Protein AF-A0A7J4DV96-F1 (afdb_monomer_lite)

Secondary structure (DSSP, 8-state):
-----HHHHHHHHHHHTTS-HHHHHHHHHH-HHHHHHHHHHHHHGGGHHHHHHHHHHH-SS-SS-HHHHHHHHHHHHHHH----SSHHHHHHHHHHHHHH-SS--TTHHHHHHHHHHTHHHHHHHHH-TTTTTT-

Structure (mmCIF, N/CA/C/O backbone):
data_AF-A0A7J4DV96-F1
#
_entry.id   AF-A0A7J4DV96-F1
#
loop_
_atom_site.group_PDB
_atom_site.id
_atom_site.type_symbol
_atom_site.label_atom_id
_atom_site.label_alt_id
_atom_site.label_comp_id
_atom_site.label_asym_id
_atom_site.label_entity_id
_atom_site.label_seq_id
_atom_site.pdbx_PDB_ins_code
_atom_site.Cartn_x
_atom_site.Cartn_y
_atom_site.Cartn_z
_atom_site.occupancy
_atom_site.B_iso_or_equiv
_atom_site.auth_seq_id
_atom_site.auth_comp_id
_atom_site.auth_asym_id
_atom_site.auth_atom_id
_atom_site.pdbx_PDB_model_num
ATOM 1 N N . MET A 1 1 ? 7.241 23.102 -23.498 1.00 52.88 1 MET A N 1
ATOM 2 C CA . MET A 1 1 ? 6.690 21.775 -23.850 1.00 52.88 1 MET A CA 1
ATOM 3 C C . MET A 1 1 ? 7.874 20.815 -23.913 1.00 52.88 1 MET A C 1
ATOM 5 O O . MET A 1 1 ? 8.788 21.087 -24.679 1.00 52.88 1 MET A O 1
ATOM 9 N N . LEU A 1 2 ? 7.955 19.803 -23.042 1.00 64.44 2 LEU A N 1
ATOM 10 C CA . LEU A 1 2 ? 9.054 18.825 -23.083 1.00 64.44 2 LEU A CA 1
ATOM 11 C C . LEU A 1 2 ? 8.890 17.971 -24.347 1.00 64.44 2 LEU A C 1
ATOM 13 O O . LEU A 1 2 ? 7.922 17.223 -24.448 1.00 64.44 2 LEU A O 1
ATOM 17 N N . GLN A 1 3 ? 9.795 18.103 -25.318 1.00 79.19 3 GLN A N 1
ATOM 18 C CA . GLN A 1 3 ? 9.830 17.202 -26.470 1.00 79.19 3 GLN A CA 1
ATOM 19 C C . GLN A 1 3 ? 10.545 15.908 -26.072 1.00 79.19 3 GLN A C 1
ATOM 21 O O . GLN A 1 3 ? 11.674 15.931 -25.579 1.00 79.19 3 GLN A O 1
ATOM 26 N N . ALA A 1 4 ? 9.876 14.772 -26.264 1.00 82.31 4 ALA A N 1
ATOM 27 C CA . ALA A 1 4 ? 10.482 13.466 -26.048 1.00 82.31 4 ALA A CA 1
ATOM 28 C C . ALA A 1 4 ? 11.560 13.198 -27.112 1.00 82.31 4 ALA A C 1
ATOM 30 O O . ALA A 1 4 ? 11.365 13.461 -28.297 1.00 82.31 4 ALA A O 1
ATOM 31 N N . ASN A 1 5 ? 12.702 12.645 -26.699 1.00 93.69 5 ASN A N 1
ATOM 32 C CA . ASN A 1 5 ? 13.752 12.244 -27.631 1.00 93.69 5 ASN A CA 1
ATOM 33 C C . ASN A 1 5 ? 13.350 10.933 -28.326 1.00 93.69 5 ASN A C 1
ATOM 35 O O . ASN A 1 5 ? 13.428 9.855 -27.732 1.00 93.69 5 ASN A O 1
ATOM 39 N N . MET A 1 6 ? 12.946 11.028 -29.592 1.00 94.19 6 MET A N 1
ATOM 40 C CA . MET A 1 6 ? 12.427 9.885 -30.345 1.00 94.19 6 MET A CA 1
ATOM 41 C C . MET A 1 6 ? 13.460 8.777 -30.560 1.00 94.19 6 MET A C 1
ATOM 43 O O . MET A 1 6 ? 13.076 7.610 -30.593 1.00 94.19 6 MET A O 1
ATOM 47 N N . HIS A 1 7 ? 14.756 9.087 -30.634 1.00 93.44 7 HIS A N 1
ATOM 48 C CA . HIS A 1 7 ? 15.791 8.052 -30.724 1.00 93.44 7 HIS A CA 1
ATOM 49 C C . HIS A 1 7 ? 15.830 7.189 -29.460 1.00 93.44 7 HIS A C 1
ATOM 51 O O . HIS A 1 7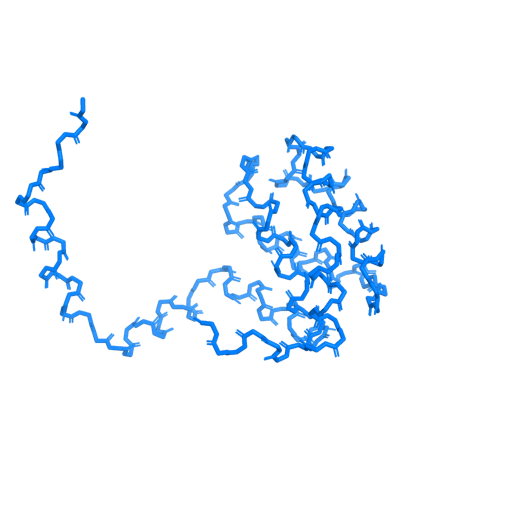 ? 15.851 5.962 -29.553 1.00 93.44 7 HIS A O 1
ATOM 57 N N . ARG A 1 8 ? 15.762 7.812 -28.274 1.00 93.94 8 ARG A N 1
ATOM 58 C CA . ARG A 1 8 ? 15.698 7.081 -26.997 1.00 93.94 8 ARG A CA 1
ATOM 59 C C . ARG A 1 8 ? 14.437 6.228 -26.897 1.00 93.94 8 ARG A C 1
ATOM 61 O O . ARG A 1 8 ? 14.523 5.092 -26.444 1.00 93.94 8 ARG A O 1
ATOM 68 N N . VAL A 1 9 ? 13.294 6.750 -27.347 1.00 95.12 9 VAL A N 1
ATOM 69 C CA . VAL A 1 9 ? 12.028 5.999 -27.370 1.00 95.12 9 VAL A CA 1
ATOM 70 C C . VAL A 1 9 ? 12.159 4.739 -28.228 1.00 95.12 9 VAL A C 1
ATOM 72 O O . VAL A 1 9 ? 11.842 3.653 -27.753 1.00 95.12 9 VAL A O 1
ATOM 75 N N . HIS A 1 10 ? 12.687 4.853 -29.451 1.00 95.56 10 HIS A N 1
ATOM 76 C CA . HIS A 1 10 ? 12.870 3.698 -30.336 1.00 95.56 10 HIS A CA 1
ATOM 77 C C . HIS A 1 10 ? 13.871 2.680 -29.778 1.00 95.56 10 HIS A C 1
ATOM 79 O O . HIS A 1 10 ? 13.626 1.478 -29.868 1.00 95.56 10 HIS A O 1
ATOM 85 N N . ALA A 1 11 ? 14.968 3.145 -29.173 1.00 95.94 11 ALA A N 1
ATOM 86 C CA . ALA A 1 11 ? 15.961 2.270 -28.555 1.00 95.94 11 ALA A CA 1
ATOM 87 C C . ALA A 1 11 ? 15.385 1.491 -27.360 1.00 95.94 11 ALA A C 1
ATOM 89 O O . ALA A 1 11 ? 15.599 0.289 -27.248 1.00 95.94 11 ALA A O 1
ATOM 90 N N . ILE A 1 12 ? 14.613 2.146 -26.487 1.00 95.38 12 ILE A N 1
ATOM 91 C CA . ILE A 1 12 ? 13.959 1.469 -25.358 1.00 95.38 12 ILE A CA 1
ATOM 92 C C . ILE A 1 12 ? 12.899 0.490 -25.874 1.00 95.38 12 ILE A C 1
ATOM 94 O O . ILE A 1 12 ? 12.871 -0.659 -25.445 1.00 95.38 12 ILE A O 1
ATOM 98 N N . ALA A 1 13 ? 12.065 0.904 -26.832 1.00 94.94 13 ALA A N 1
ATOM 99 C CA . ALA A 1 13 ? 11.020 0.050 -27.390 1.00 94.94 13 ALA A CA 1
ATOM 100 C C . ALA A 1 13 ? 11.584 -1.215 -28.056 1.00 94.94 13 ALA A C 1
ATOM 102 O O . ALA A 1 13 ? 10.998 -2.287 -27.919 1.00 94.94 13 ALA A O 1
ATOM 103 N N . SER A 1 14 ? 12.719 -1.117 -28.757 1.00 95.44 14 SER A N 1
ATOM 104 C CA . SER A 1 14 ? 13.349 -2.280 -29.390 1.00 95.44 14 SER A CA 1
ATOM 105 C C . SER A 1 14 ? 13.916 -3.266 -28.368 1.00 95.44 14 SER A C 1
ATOM 107 O O . SER A 1 14 ? 13.815 -4.472 -28.582 1.00 95.44 14 SER A O 1
ATOM 109 N N . VAL A 1 15 ? 14.454 -2.779 -27.245 1.00 93.94 15 VAL A N 1
ATOM 110 C CA . VAL A 1 15 ? 14.893 -3.628 -26.129 1.00 93.94 15 VAL A CA 1
ATOM 111 C C . VAL A 1 15 ? 13.694 -4.289 -25.452 1.00 93.94 15 VAL A C 1
ATOM 113 O O . VAL A 1 15 ? 13.689 -5.507 -25.309 1.00 93.94 15 VAL A O 1
ATOM 116 N N . LEU A 1 16 ? 12.657 -3.520 -25.102 1.00 91.25 16 LEU A N 1
ATOM 117 C CA . LEU A 1 16 ? 11.465 -4.046 -24.428 1.00 91.25 16 LEU A CA 1
ATOM 118 C C . LEU A 1 16 ? 10.749 -5.117 -25.264 1.00 91.25 16 LEU A C 1
ATOM 120 O O . LEU A 1 16 ? 10.338 -6.131 -24.718 1.00 91.25 16 LEU A O 1
ATOM 124 N N . ARG A 1 17 ? 10.670 -4.955 -26.594 1.00 90.69 17 ARG A N 1
ATOM 125 C CA . ARG A 1 17 ? 10.073 -5.961 -27.501 1.00 90.69 17 ARG A CA 1
ATOM 126 C C . ARG A 1 17 ? 10.807 -7.303 -27.531 1.00 90.69 17 ARG A C 1
ATOM 128 O O . ARG A 1 17 ? 10.244 -8.275 -28.019 1.00 90.69 17 ARG A O 1
ATOM 135 N N . ARG A 1 18 ? 12.066 -7.349 -27.092 1.00 91.75 18 ARG A N 1
ATOM 136 C CA . ARG A 1 18 ? 12.878 -8.576 -27.062 1.00 91.75 18 ARG A CA 1
ATOM 137 C C . ARG A 1 18 ? 12.776 -9.318 -25.731 1.00 91.75 18 ARG A C 1
ATOM 139 O O . ARG A 1 18 ? 13.315 -10.416 -25.633 1.00 91.75 18 ARG A O 1
ATOM 146 N N . ILE A 1 19 ? 12.146 -8.718 -24.722 1.00 88.94 19 ILE A N 1
ATOM 147 C CA . ILE A 1 19 ? 11.897 -9.361 -23.433 1.00 88.94 19 ILE A CA 1
ATOM 148 C C . ILE A 1 19 ? 10.813 -10.415 -23.651 1.00 88.94 19 ILE A C 1
ATOM 150 O O . ILE A 1 19 ? 9.756 -10.110 -24.202 1.00 88.94 19 ILE A O 1
ATOM 154 N N . SER A 1 20 ? 11.099 -11.658 -23.267 1.00 87.75 20 SER A N 1
ATOM 155 C CA . SER A 1 20 ? 10.125 -12.737 -23.384 1.00 87.75 20 SER A CA 1
ATOM 156 C C . SER A 1 20 ? 9.056 -12.619 -22.291 1.00 87.75 20 SER A C 1
ATOM 158 O O . SER A 1 20 ? 9.336 -12.050 -21.231 1.00 87.75 20 SER A O 1
ATOM 160 N N . PRO A 1 21 ? 7.841 -13.147 -22.505 1.00 81.56 21 PRO A N 1
ATOM 161 C CA . PRO A 1 21 ? 6.806 -13.164 -21.473 1.00 81.56 21 PRO A CA 1
ATOM 162 C C . PRO A 1 21 ? 7.283 -13.807 -20.163 1.00 81.56 21 PRO A C 1
ATOM 164 O O . PRO A 1 21 ? 7.025 -13.277 -19.091 1.00 81.56 21 PRO A O 1
ATOM 167 N N . GLU A 1 22 ? 8.083 -14.871 -20.239 1.00 86.06 22 GLU A N 1
ATOM 168 C CA . GLU A 1 22 ? 8.602 -15.585 -19.064 1.00 86.06 22 GLU A CA 1
ATOM 169 C C . GLU A 1 22 ? 9.575 -14.723 -18.244 1.00 86.06 22 GLU A C 1
ATOM 171 O O . GLU A 1 22 ? 9.719 -14.898 -17.035 1.00 86.06 22 GLU A O 1
ATOM 176 N N . ALA A 1 23 ? 10.256 -13.766 -18.882 1.00 82.62 23 ALA A N 1
ATOM 177 C CA . ALA A 1 23 ? 11.107 -12.823 -18.169 1.00 82.62 23 ALA A CA 1
ATOM 178 C C . ALA A 1 23 ? 10.289 -11.838 -17.316 1.00 82.62 23 ALA A C 1
ATOM 180 O O . ALA A 1 23 ? 10.812 -11.342 -16.318 1.00 82.62 23 ALA A O 1
ATOM 181 N N . ILE A 1 24 ? 9.024 -11.573 -17.671 1.00 79.12 24 ILE A N 1
ATOM 182 C CA . ILE A 1 24 ? 8.113 -10.740 -16.872 1.00 79.12 24 ILE A CA 1
ATOM 183 C C . ILE A 1 24 ? 7.807 -11.447 -15.553 1.00 79.12 24 ILE A C 1
ATOM 185 O O . ILE A 1 24 ? 8.009 -10.849 -14.499 1.00 79.12 24 ILE A O 1
ATOM 189 N N . ASP A 1 25 ? 7.465 -12.738 -15.606 1.00 82.25 25 ASP A N 1
ATOM 190 C CA . ASP A 1 25 ? 7.228 -13.551 -14.409 1.00 82.25 25 ASP A CA 1
ATOM 191 C C . ASP A 1 25 ? 8.447 -13.520 -13.477 1.00 82.25 25 ASP A C 1
ATOM 193 O O . ASP A 1 25 ? 8.334 -13.254 -12.280 1.00 82.25 25 ASP A O 1
ATOM 197 N N . VAL A 1 26 ? 9.653 -13.725 -14.023 1.00 85.25 26 VAL A N 1
ATOM 198 C CA . VAL A 1 26 ? 10.897 -13.681 -13.237 1.00 85.25 26 VAL A CA 1
ATOM 199 C C . VAL A 1 26 ? 11.093 -12.321 -12.564 1.00 85.25 26 VAL A C 1
ATOM 201 O O . VAL A 1 26 ? 11.538 -12.273 -11.415 1.00 85.25 26 VAL A O 1
ATOM 204 N N . ILE A 1 27 ? 10.778 -11.219 -13.245 1.00 84.94 27 ILE A N 1
ATOM 205 C CA . ILE A 1 27 ? 10.875 -9.874 -12.668 1.00 84.94 27 ILE A CA 1
ATOM 206 C C . ILE A 1 27 ? 9.859 -9.711 -11.531 1.00 84.94 27 ILE A C 1
ATOM 208 O O . ILE A 1 27 ? 10.249 -9.308 -10.434 1.00 84.94 27 ILE A O 1
ATOM 212 N N . GLU A 1 28 ? 8.598 -10.080 -11.753 1.00 83.81 28 GLU A N 1
ATOM 213 C CA . GLU A 1 28 ? 7.527 -9.954 -10.758 1.00 83.81 28 GLU A CA 1
ATOM 214 C C . GLU A 1 28 ? 7.801 -10.796 -9.507 1.00 83.81 28 GLU A C 1
ATOM 216 O O . GLU A 1 28 ? 7.741 -10.283 -8.389 1.00 83.81 28 GLU A O 1
ATOM 221 N N . PHE A 1 29 ? 8.217 -12.057 -9.661 1.00 84.56 29 PHE A N 1
ATOM 222 C CA . PHE A 1 29 ? 8.543 -12.923 -8.522 1.00 84.56 29 PHE A CA 1
ATOM 223 C C . PHE A 1 29 ? 9.735 -12.418 -7.699 1.00 84.56 29 PHE A C 1
ATOM 225 O O . PHE A 1 29 ? 9.857 -12.737 -6.508 1.00 84.56 29 PHE A O 1
ATOM 232 N N . ASN A 1 30 ? 10.620 -11.625 -8.303 1.00 88.75 30 ASN A N 1
ATOM 233 C CA . ASN A 1 30 ? 11.743 -11.021 -7.600 1.00 88.75 30 ASN A CA 1
ATOM 234 C C . ASN A 1 30 ? 11.414 -9.658 -6.972 1.00 88.75 30 ASN A C 1
ATOM 236 O O . ASN A 1 30 ? 12.146 -9.259 -6.058 1.00 88.75 30 ASN A O 1
ATOM 240 N N . ASP A 1 31 ? 10.309 -9.011 -7.358 1.00 93.38 31 ASP A N 1
ATOM 241 C CA . ASP A 1 31 ? 9.869 -7.718 -6.830 1.00 93.38 31 ASP A CA 1
ATOM 242 C C . ASP A 1 31 ? 9.541 -7.806 -5.319 1.00 93.38 31 ASP A C 1
ATOM 244 O O . ASP A 1 31 ? 8.664 -8.572 -4.894 1.00 93.38 31 ASP A O 1
ATOM 248 N N . PRO A 1 32 ? 10.219 -7.022 -4.458 1.00 94.19 32 PRO A N 1
ATOM 249 C CA . PRO A 1 32 ? 9.894 -6.941 -3.034 1.00 94.19 32 PRO A CA 1
ATOM 250 C C . PRO A 1 32 ? 8.439 -6.552 -2.737 1.00 94.19 32 PRO A C 1
ATOM 252 O O . PRO A 1 32 ? 7.880 -7.002 -1.735 1.00 94.19 32 PRO A O 1
ATOM 255 N N . GLN A 1 33 ? 7.809 -5.746 -3.592 1.00 96.44 33 GLN A N 1
ATOM 256 C CA . GLN A 1 33 ? 6.409 -5.347 -3.452 1.00 96.44 33 GLN A CA 1
ATOM 257 C C . GLN A 1 33 ? 5.483 -6.537 -3.714 1.00 96.44 33 GLN A C 1
ATOM 259 O O . GLN A 1 33 ? 4.556 -6.764 -2.937 1.00 96.44 33 GLN A O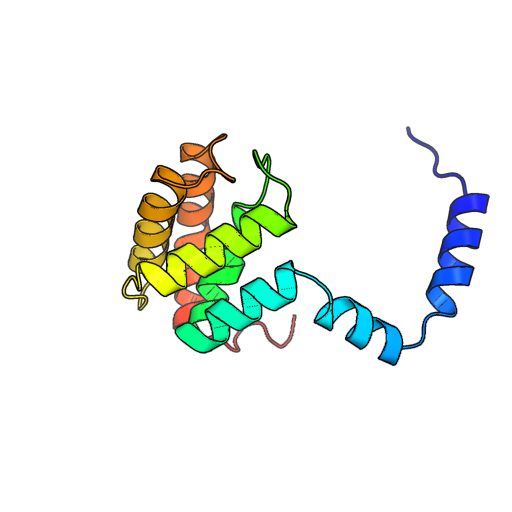 1
ATOM 264 N N . PHE A 1 34 ? 5.783 -7.365 -4.720 1.00 95.75 34 PHE A N 1
ATOM 265 C CA . PHE A 1 34 ? 5.053 -8.610 -4.970 1.00 95.75 34 PHE A CA 1
ATOM 266 C C . PHE A 1 34 ? 5.186 -9.588 -3.793 1.00 95.75 34 PHE A C 1
ATOM 268 O O . PHE A 1 34 ? 4.201 -10.161 -3.324 1.00 95.75 34 PHE A O 1
ATOM 275 N N . LYS A 1 35 ? 6.391 -9.713 -3.222 1.00 95.75 35 LYS A N 1
ATOM 276 C CA . LYS A 1 35 ? 6.623 -10.513 -2.005 1.00 95.75 35 LYS A CA 1
ATOM 277 C C . LYS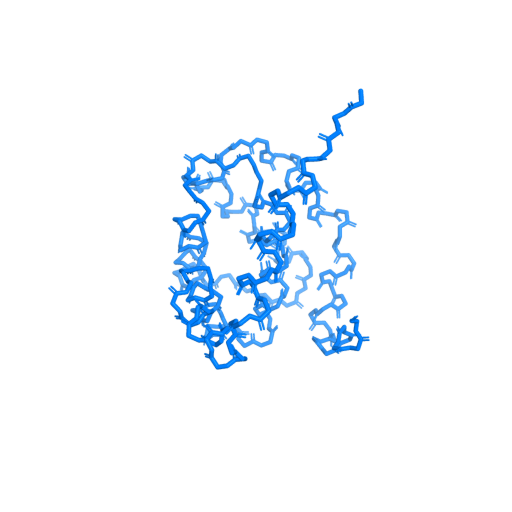 A 1 35 ? 5.798 -10.000 -0.820 1.00 95.75 35 LYS A C 1
ATOM 279 O O . 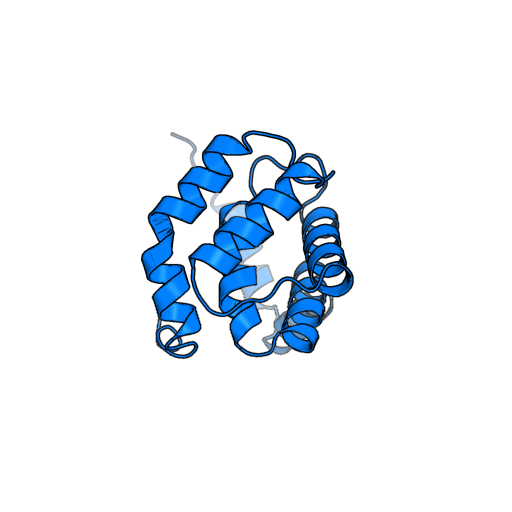LYS A 1 35 ? 5.167 -10.803 -0.131 1.00 95.75 35 LYS A O 1
ATOM 284 N N . ALA A 1 36 ? 5.747 -8.685 -0.607 1.00 97.75 36 ALA A N 1
ATOM 285 C CA . ALA A 1 36 ? 4.918 -8.071 0.430 1.00 97.75 36 ALA A CA 1
ATOM 286 C C . ALA A 1 36 ? 3.418 -8.341 0.218 1.00 97.75 36 ALA A C 1
ATOM 288 O O . ALA A 1 36 ? 2.708 -8.656 1.173 1.00 97.75 36 ALA A O 1
ATOM 289 N N . VAL A 1 37 ? 2.935 -8.269 -1.026 1.00 97.62 37 VAL A N 1
ATOM 290 C CA . VAL A 1 37 ? 1.552 -8.626 -1.372 1.00 97.62 37 VAL A CA 1
ATOM 291 C C . VAL A 1 37 ? 1.273 -10.089 -1.031 1.00 97.62 37 VAL A C 1
ATOM 293 O O . VAL A 1 37 ? 0.311 -10.358 -0.313 1.00 97.62 37 VAL A O 1
ATOM 296 N N . ASN A 1 38 ? 2.141 -11.022 -1.434 1.00 97.00 38 ASN A N 1
ATOM 297 C CA . ASN A 1 38 ? 1.988 -12.448 -1.116 1.00 97.00 38 ASN A CA 1
ATOM 298 C C . ASN A 1 38 ? 1.925 -12.716 0.391 1.00 97.00 38 ASN A C 1
ATOM 300 O O . ASN A 1 38 ? 1.113 -13.519 0.848 1.00 97.00 38 ASN A O 1
ATOM 304 N N . MET A 1 39 ? 2.737 -12.015 1.184 1.00 98.06 39 MET A N 1
ATOM 305 C CA . MET A 1 39 ? 2.683 -12.101 2.644 1.00 98.06 39 MET A CA 1
ATOM 306 C C . MET A 1 39 ? 1.294 -11.735 3.193 1.00 98.06 39 MET A C 1
ATOM 308 O O . MET A 1 39 ? 0.783 -12.414 4.085 1.00 98.06 39 MET A O 1
ATOM 312 N N . VAL A 1 40 ? 0.665 -10.686 2.655 1.00 98.31 40 VAL A N 1
ATOM 313 C CA . VAL A 1 40 ? -0.674 -10.247 3.078 1.00 98.31 40 VAL A CA 1
ATOM 314 C C . VAL A 1 40 ? -1.766 -11.177 2.545 1.00 98.31 40 VAL A C 1
ATOM 316 O O . VAL A 1 40 ? -2.675 -11.517 3.300 1.00 98.31 40 VAL A O 1
ATOM 319 N N . VAL A 1 41 ? -1.662 -11.648 1.299 1.00 97.75 41 VAL A N 1
ATOM 320 C CA . VAL A 1 41 ? -2.584 -12.640 0.713 1.00 97.75 41 VAL A CA 1
ATOM 321 C C . VAL A 1 41 ? -2.604 -13.918 1.547 1.00 97.75 41 VAL A C 1
ATOM 323 O O . VAL A 1 41 ? -3.677 -14.378 1.929 1.00 97.75 41 VAL A O 1
ATOM 326 N N . ASN A 1 42 ? -1.437 -14.429 1.942 1.00 97.94 42 ASN A N 1
ATOM 327 C CA . ASN A 1 42 ? -1.340 -15.617 2.793 1.00 97.94 42 ASN A CA 1
ATOM 328 C C . ASN A 1 42 ? -1.984 -15.424 4.177 1.00 97.94 42 ASN A C 1
ATOM 330 O O . ASN A 1 42 ? -2.452 -16.388 4.778 1.00 97.94 42 ASN A O 1
ATOM 334 N N . ALA A 1 43 ? -2.015 -14.193 4.695 1.00 98.00 43 ALA A N 1
ATOM 335 C CA . ALA A 1 43 ? -2.582 -13.892 6.008 1.00 98.00 43 ALA A CA 1
ATOM 336 C C . ALA A 1 43 ? -4.087 -13.560 5.977 1.00 98.00 43 ALA A C 1
ATOM 338 O O . ALA A 1 43 ? -4.778 -13.812 6.964 1.00 98.00 43 ALA A O 1
ATOM 339 N N . TYR A 1 44 ? -4.596 -12.992 4.879 1.00 97.62 44 TYR A N 1
ATOM 340 C CA . TYR A 1 44 ? -5.953 -12.427 4.804 1.00 97.62 44 TYR A CA 1
ATOM 341 C C . TYR A 1 44 ? -6.834 -13.017 3.694 1.00 97.62 44 TYR A C 1
ATOM 343 O O . TYR A 1 44 ? -8.021 -12.685 3.623 1.00 97.62 44 TYR A O 1
ATOM 351 N N . GLY A 1 45 ? -6.293 -13.883 2.834 1.00 96.69 45 GLY A N 1
ATOM 352 C CA . GLY A 1 45 ? -6.994 -14.413 1.666 1.00 96.69 45 GLY A CA 1
ATOM 353 C C . GLY A 1 45 ? -7.479 -13.290 0.748 1.00 96.69 45 GLY A C 1
ATOM 354 O O . GLY A 1 45 ? -6.789 -12.290 0.555 1.00 96.69 45 GLY A O 1
ATOM 355 N N . TYR A 1 46 ? -8.703 -13.409 0.234 1.00 95.44 46 TYR A N 1
ATOM 356 C CA . TYR A 1 46 ? -9.308 -12.425 -0.675 1.00 95.44 46 TYR A CA 1
ATOM 357 C C . TYR A 1 46 ? -9.383 -11.000 -0.093 1.00 95.44 46 TYR A C 1
ATOM 359 O O . TYR A 1 46 ? -9.307 -10.017 -0.828 1.00 95.44 46 TYR A O 1
ATOM 367 N N . LYS A 1 47 ? -9.456 -10.854 1.238 1.00 96.88 47 LYS A N 1
ATOM 368 C CA . LYS A 1 47 ? -9.495 -9.539 1.905 1.00 96.88 47 LYS A CA 1
ATOM 369 C C . LYS A 1 47 ? -8.204 -8.748 1.710 1.00 96.88 47 LYS A C 1
ATOM 371 O O . LYS A 1 47 ? -8.204 -7.527 1.866 1.00 96.88 47 LYS A O 1
ATOM 376 N N . ALA A 1 48 ? -7.111 -9.426 1.354 1.00 97.62 48 ALA A N 1
ATOM 377 C CA . ALA A 1 48 ? -5.854 -8.785 1.009 1.00 97.62 48 ALA A CA 1
ATOM 378 C C . ALA A 1 48 ? -6.006 -7.794 -0.151 1.00 97.62 48 ALA A C 1
ATOM 380 O O . ALA A 1 48 ? -5.311 -6.786 -0.144 1.00 97.62 48 ALA A O 1
ATOM 381 N N . ILE A 1 49 ? -6.943 -8.010 -1.084 1.00 97.06 49 ILE A N 1
ATOM 382 C CA . ILE A 1 49 ? -7.172 -7.099 -2.216 1.00 97.06 49 ILE A CA 1
ATOM 383 C C . ILE A 1 49 ? -7.523 -5.696 -1.703 1.00 97.06 49 ILE A C 1
ATOM 385 O O . ILE A 1 49 ? -6.872 -4.719 -2.070 1.00 97.06 49 ILE A O 1
ATOM 389 N N . ALA A 1 50 ? -8.473 -5.594 -0.769 1.00 97.62 50 ALA A N 1
ATOM 390 C CA . ALA A 1 50 ? -8.858 -4.320 -0.160 1.00 97.62 50 ALA A CA 1
ATOM 391 C C . ALA A 1 50 ? -7.685 -3.644 0.574 1.00 97.62 50 ALA A C 1
ATOM 393 O O . ALA A 1 50 ? -7.501 -2.429 0.475 1.00 97.62 50 ALA A O 1
ATOM 394 N N . LEU A 1 51 ? -6.862 -4.428 1.281 1.00 98.50 51 LEU A N 1
ATOM 395 C CA . LEU A 1 51 ? -5.684 -3.924 1.992 1.00 98.50 51 LEU A CA 1
ATOM 396 C C . LEU A 1 51 ? -4.601 -3.414 1.036 1.00 98.50 51 LEU A C 1
ATOM 398 O O . LEU A 1 51 ? -4.031 -2.351 1.270 1.00 98.50 51 LEU A O 1
ATOM 402 N N . VAL A 1 52 ? -4.329 -4.148 -0.042 1.00 98.12 52 VAL A N 1
ATOM 403 C CA . VAL A 1 52 ? -3.328 -3.807 -1.060 1.00 98.12 52 VAL A CA 1
ATOM 404 C C . VAL A 1 52 ? -3.750 -2.559 -1.830 1.00 98.12 52 VAL A C 1
ATOM 406 O O . VAL A 1 52 ? -2.941 -1.646 -1.988 1.00 98.12 52 VAL A O 1
ATOM 409 N N . VAL A 1 53 ? -5.023 -2.463 -2.227 1.00 97.62 53 VAL A N 1
ATOM 410 C CA . VAL A 1 53 ? -5.578 -1.268 -2.882 1.00 97.62 53 VAL A CA 1
ATOM 411 C C . VAL A 1 53 ? -5.488 -0.053 -1.958 1.00 97.62 53 VAL A C 1
ATOM 413 O O . VAL A 1 53 ? -5.010 1.006 -2.371 1.00 97.62 53 VAL A O 1
ATOM 416 N N . ALA A 1 54 ? -5.884 -0.198 -0.690 1.00 98.44 54 ALA A N 1
ATOM 417 C CA . ALA A 1 54 ? -5.753 0.876 0.288 1.00 98.44 54 ALA A CA 1
ATOM 418 C C . ALA A 1 54 ? -4.283 1.293 0.483 1.00 98.44 54 ALA A C 1
ATOM 420 O O . ALA A 1 54 ? -3.987 2.489 0.483 1.00 98.44 54 ALA A O 1
ATOM 421 N N . ASN A 1 55 ? -3.352 0.335 0.567 1.00 98.69 55 ASN A N 1
ATOM 422 C CA . ASN A 1 55 ? -1.923 0.621 0.695 1.00 98.69 55 ASN A CA 1
ATOM 423 C C . ASN A 1 55 ? -1.400 1.397 -0.517 1.00 98.69 55 ASN A C 1
ATOM 425 O O . ASN A 1 55 ? -0.854 2.487 -0.358 1.00 98.69 55 ASN A O 1
ATOM 429 N N . ALA A 1 56 ? -1.663 0.905 -1.729 1.00 98.31 56 ALA A N 1
ATOM 430 C CA . ALA A 1 56 ? -1.251 1.544 -2.975 1.00 98.31 56 ALA A CA 1
ATOM 431 C C . ALA A 1 56 ? -1.754 2.996 -3.085 1.00 98.31 56 ALA A C 1
ATOM 433 O O . ALA A 1 56 ? -1.006 3.887 -3.490 1.00 98.31 56 ALA A O 1
ATOM 434 N N . LEU A 1 57 ? -2.989 3.276 -2.648 1.00 98.38 57 LEU A N 1
ATOM 435 C CA . LEU A 1 57 ? -3.552 4.631 -2.655 1.00 98.38 57 LEU A CA 1
ATOM 436 C C . LEU A 1 57 ? -2.824 5.609 -1.726 1.00 98.38 57 LEU A C 1
ATOM 438 O O . LEU A 1 57 ? -2.890 6.820 -1.963 1.00 98.38 57 LEU A O 1
ATOM 442 N N . VAL A 1 58 ? -2.152 5.120 -0.682 1.00 98.44 58 VAL A N 1
ATOM 443 C CA . VAL A 1 58 ? -1.394 5.942 0.274 1.00 98.44 58 VAL A CA 1
ATOM 444 C C . VAL A 1 58 ? 0.126 5.856 0.081 1.00 98.44 58 VAL A C 1
ATOM 446 O O . VAL A 1 58 ? 0.853 6.591 0.759 1.00 98.44 58 VAL A O 1
ATOM 449 N N . SER A 1 59 ? 0.602 5.047 -0.872 1.00 98.25 59 SER A N 1
ATOM 450 C CA . SER A 1 59 ? 2.011 4.854 -1.260 1.00 98.25 59 SER A CA 1
ATOM 451 C C . SER A 1 59 ? 2.593 6.023 -2.068 1.00 98.25 59 SER A C 1
ATOM 453 O O . SER A 1 59 ? 3.140 5.849 -3.153 1.00 98.25 59 SER A O 1
ATOM 455 N N . TYR A 1 60 ? 2.482 7.250 -1.560 1.00 98.00 60 TYR A N 1
ATOM 456 C CA . TYR A 1 60 ? 3.064 8.436 -2.196 1.00 98.00 60 TYR A CA 1
ATOM 457 C C . TYR A 1 60 ? 3.745 9.333 -1.170 1.00 98.00 60 TYR A C 1
ATOM 459 O O . TYR A 1 60 ? 3.313 9.400 -0.021 1.00 98.00 60 TYR A O 1
ATOM 467 N N . ARG A 1 61 ? 4.787 10.075 -1.580 1.00 97.38 61 ARG A N 1
ATOM 468 C CA . ARG A 1 61 ? 5.575 10.935 -0.668 1.00 97.38 61 ARG A CA 1
ATOM 469 C C . ARG A 1 61 ? 6.021 10.146 0.576 1.00 97.38 61 ARG A C 1
ATOM 471 O O . ARG A 1 61 ? 5.727 10.540 1.706 1.00 97.38 61 ARG A O 1
ATOM 478 N N . LEU A 1 62 ? 6.623 8.984 0.335 1.00 97.94 62 LEU A N 1
ATOM 479 C CA . LEU A 1 62 ? 7.127 8.089 1.372 1.00 97.94 62 LEU A CA 1
ATOM 480 C C . LEU A 1 62 ? 8.411 8.653 1.995 1.00 97.94 62 LEU A C 1
ATOM 482 O O . LEU A 1 62 ? 9.105 9.464 1.383 1.00 97.94 62 LEU A O 1
ATOM 486 N N . THR A 1 63 ? 8.686 8.244 3.230 1.00 97.06 63 THR A N 1
ATOM 487 C CA . THR A 1 63 ? 9.923 8.553 3.966 1.00 97.06 63 THR A CA 1
ATOM 488 C C . THR A 1 63 ? 10.954 7.425 3.900 1.00 97.06 63 THR A C 1
ATOM 490 O O . THR A 1 63 ? 12.091 7.640 4.305 1.00 97.06 63 THR A O 1
ATOM 493 N N . LEU A 1 64 ? 10.560 6.257 3.389 1.00 95.69 64 LEU A N 1
ATOM 494 C CA . LEU A 1 64 ? 11.422 5.128 3.026 1.00 95.69 64 LEU A CA 1
ATOM 495 C C . LEU A 1 64 ? 11.320 4.868 1.517 1.00 95.69 64 LEU A C 1
ATOM 497 O O . LEU A 1 64 ? 10.500 5.506 0.839 1.00 95.69 64 LEU A O 1
ATOM 501 N N . THR A 1 65 ? 12.114 3.930 0.992 1.00 97.12 65 THR A N 1
ATOM 502 C CA . THR A 1 65 ? 11.889 3.460 -0.381 1.00 97.12 65 THR A CA 1
ATOM 503 C C . THR A 1 65 ? 10.528 2.769 -0.499 1.00 97.12 65 THR A C 1
ATOM 505 O O . THR A 1 65 ? 9.912 2.369 0.496 1.00 97.12 65 THR A O 1
ATOM 508 N N . GLY A 1 66 ? 10.031 2.648 -1.733 1.00 96.69 66 GLY A N 1
ATOM 509 C CA . GLY A 1 66 ? 8.792 1.920 -1.991 1.00 96.69 66 GLY A CA 1
ATOM 510 C C . GLY A 1 66 ? 8.886 0.484 -1.482 1.00 96.69 66 GLY A C 1
ATOM 511 O O . GLY A 1 66 ? 8.006 0.046 -0.744 1.00 96.69 66 GLY A O 1
ATOM 512 N N . GLU A 1 67 ? 9.979 -0.216 -1.797 1.00 96.94 67 GLU A N 1
ATOM 513 C CA . GLU A 1 67 ? 10.177 -1.612 -1.395 1.00 96.94 67 GLU A CA 1
ATOM 514 C C . GLU A 1 67 ? 10.140 -1.780 0.129 1.00 96.94 67 GLU A C 1
ATOM 516 O O . GLU A 1 67 ? 9.409 -2.625 0.648 1.00 96.94 67 GLU A O 1
ATOM 521 N N . GLU A 1 68 ? 10.873 -0.935 0.859 1.00 98.06 68 GLU A N 1
ATOM 522 C CA . GLU A 1 68 ? 10.918 -0.970 2.323 1.00 98.06 68 GLU A CA 1
ATOM 523 C C . GLU A 1 68 ? 9.546 -0.697 2.948 1.00 98.06 68 GLU A C 1
ATOM 525 O O . GLU A 1 68 ? 9.152 -1.357 3.913 1.00 98.06 68 GLU A O 1
ATOM 530 N N . TYR A 1 69 ? 8.791 0.255 2.391 1.00 98.38 69 TYR A N 1
ATOM 531 C CA . TYR A 1 69 ? 7.457 0.586 2.884 1.00 98.38 69 TYR A CA 1
ATOM 532 C C . TYR A 1 69 ? 6.452 -0.553 2.676 1.00 98.38 69 TYR A C 1
ATOM 534 O O . TYR A 1 69 ? 5.677 -0.857 3.584 1.00 98.38 69 TYR A O 1
ATOM 542 N N . TRP A 1 70 ? 6.466 -1.207 1.513 1.00 98.50 70 TRP A N 1
ATOM 543 C CA . TRP A 1 70 ? 5.586 -2.349 1.253 1.00 98.50 70 TRP A CA 1
ATOM 544 C C . TRP A 1 70 ? 5.871 -3.512 2.213 1.00 98.50 70 TRP A C 1
ATOM 546 O O . TRP A 1 70 ? 4.936 -4.118 2.740 1.00 98.50 70 TRP A O 1
ATOM 556 N N . ILE A 1 71 ? 7.144 -3.762 2.528 1.00 98.38 71 ILE A N 1
ATOM 557 C CA . ILE A 1 71 ? 7.539 -4.752 3.539 1.00 98.38 71 ILE A CA 1
ATOM 558 C C . ILE A 1 71 ? 7.108 -4.323 4.951 1.00 98.38 71 ILE A C 1
ATOM 560 O O . ILE A 1 71 ? 6.620 -5.154 5.721 1.00 98.38 71 ILE A O 1
ATOM 564 N N . GLU A 1 72 ? 7.232 -3.040 5.309 1.00 98.62 72 GLU A N 1
ATOM 565 C CA . GLU A 1 72 ? 6.720 -2.507 6.581 1.00 98.62 72 GLU A CA 1
ATOM 566 C C . GLU A 1 72 ? 5.206 -2.734 6.719 1.00 98.62 72 GLU A C 1
ATOM 568 O O . GLU A 1 72 ? 4.747 -3.221 7.756 1.00 98.62 72 GLU A O 1
ATOM 573 N N . PHE A 1 73 ? 4.446 -2.422 5.667 1.00 98.69 73 PHE A N 1
ATOM 574 C CA . PHE A 1 73 ? 3.006 -2.654 5.585 1.00 98.69 73 PHE A CA 1
ATOM 575 C C . PHE A 1 73 ? 2.660 -4.127 5.827 1.00 98.69 73 PHE A C 1
ATOM 577 O O . PHE A 1 73 ? 1.878 -4.432 6.733 1.00 98.69 73 PHE A O 1
ATOM 584 N N . ALA A 1 74 ? 3.281 -5.045 5.083 1.00 98.62 74 ALA A N 1
ATOM 585 C CA . ALA A 1 74 ? 3.007 -6.472 5.217 1.00 98.62 74 ALA A CA 1
ATOM 586 C C . ALA A 1 74 ? 3.310 -6.979 6.636 1.00 98.62 74 ALA A C 1
ATOM 588 O O . ALA A 1 74 ? 2.470 -7.625 7.268 1.00 98.62 74 ALA A O 1
ATOM 589 N N . ASN A 1 75 ? 4.476 -6.618 7.181 1.00 98.69 75 ASN A N 1
ATOM 590 C CA . ASN A 1 75 ? 4.880 -7.002 8.533 1.00 98.69 75 ASN A CA 1
ATOM 591 C C . ASN A 1 75 ? 3.919 -6.477 9.604 1.00 98.69 75 ASN A C 1
ATOM 593 O O . ASN A 1 75 ? 3.581 -7.205 10.541 1.00 98.69 75 ASN A O 1
ATOM 597 N N . TRP A 1 76 ? 3.461 -5.229 9.477 1.00 98.69 76 TRP A N 1
ATOM 598 C CA . TRP A 1 76 ? 2.510 -4.661 10.425 1.00 98.69 76 TRP A CA 1
ATOM 599 C C . TRP A 1 76 ? 1.181 -5.421 10.398 1.00 98.69 76 TRP A C 1
ATOM 601 O O . TRP A 1 76 ? 0.698 -5.821 11.457 1.00 98.69 76 TRP A O 1
ATOM 611 N N . PHE A 1 77 ? 0.623 -5.697 9.214 1.00 98.56 77 PHE A N 1
ATOM 612 C CA . PHE A 1 77 ? -0.656 -6.405 9.089 1.00 98.56 77 PHE A CA 1
ATOM 613 C C . PHE A 1 77 ? -0.577 -7.868 9.544 1.00 98.56 77 PHE A C 1
ATOM 615 O O . PHE A 1 77 ? -1.527 -8.362 10.152 1.00 98.56 77 PHE A O 1
ATOM 622 N N . ILE A 1 78 ? 0.548 -8.554 9.328 1.00 98.31 78 ILE A N 1
ATOM 623 C CA . ILE A 1 78 ? 0.760 -9.923 9.828 1.00 98.31 78 ILE A CA 1
ATOM 624 C C . ILE A 1 78 ? 0.875 -9.955 11.353 1.00 98.31 78 ILE A C 1
ATOM 626 O O . ILE A 1 78 ? 0.370 -10.883 11.990 1.00 98.31 78 ILE A O 1
ATOM 630 N N . LYS A 1 79 ? 1.542 -8.954 11.938 1.00 98.25 79 LYS A N 1
ATOM 631 C CA . LYS A 1 79 ? 1.780 -8.876 13.382 1.00 98.25 79 LYS A CA 1
ATOM 632 C C . LYS A 1 79 ? 0.544 -8.413 14.151 1.00 98.25 79 LYS A C 1
ATOM 634 O O . LYS A 1 79 ? 0.197 -9.023 15.154 1.00 98.25 79 LYS A O 1
ATOM 639 N N . ALA A 1 80 ? -0.089 -7.327 13.711 1.00 97.69 80 ALA A N 1
ATOM 640 C CA . ALA A 1 80 ? -1.212 -6.712 14.414 1.00 97.69 80 ALA A CA 1
ATOM 641 C C . ALA A 1 80 ? -2.524 -7.484 14.224 1.00 97.69 80 ALA A C 1
ATOM 643 O O . ALA A 1 80 ? -3.387 -7.424 15.095 1.00 97.69 80 ALA A O 1
ATOM 644 N N . ARG A 1 81 ? -2.671 -8.195 13.095 1.00 97.06 81 ARG A N 1
ATOM 645 C CA . ARG A 1 81 ? -3.865 -8.974 12.730 1.00 97.06 81 ARG A CA 1
ATOM 646 C C . ARG A 1 81 ? -5.199 -8.248 12.980 1.00 97.06 81 ARG A C 1
ATOM 648 O O . ARG A 1 81 ? -6.083 -8.829 13.615 1.00 97.06 81 ARG A O 1
ATOM 655 N N . PRO A 1 82 ? -5.377 -6.989 12.529 1.00 97.62 82 PRO A N 1
ATOM 656 C CA . PRO A 1 82 ? -6.672 -6.330 12.641 1.00 97.62 82 PRO A CA 1
ATOM 657 C C . PRO A 1 82 ? -7.775 -7.172 11.989 1.00 97.62 82 PRO A C 1
ATOM 659 O O . PRO A 1 82 ? -7.579 -7.788 10.940 1.00 97.62 82 PRO A O 1
ATOM 662 N N . ARG A 1 83 ? -8.965 -7.170 12.593 1.00 96.94 83 ARG A N 1
ATOM 663 C CA . ARG A 1 83 ? -10.166 -7.705 11.944 1.00 96.94 83 ARG A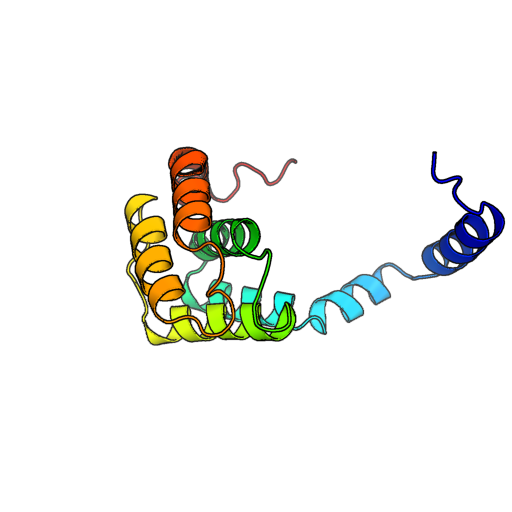 CA 1
ATOM 664 C C . ARG A 1 83 ? -10.425 -6.902 10.675 1.00 96.94 83 ARG A C 1
ATOM 666 O O . ARG A 1 83 ? -10.415 -5.685 10.750 1.00 96.94 83 ARG A O 1
ATOM 673 N N . ILE A 1 84 ? -10.704 -7.583 9.564 1.00 98.00 84 ILE A N 1
ATOM 674 C CA . ILE A 1 84 ? -11.107 -6.973 8.290 1.00 98.00 84 ILE A CA 1
ATOM 675 C C . ILE A 1 84 ? -12.412 -7.629 7.838 1.00 98.00 84 ILE A C 1
ATOM 677 O O . ILE A 1 84 ? -12.456 -8.844 7.615 1.00 98.00 84 ILE A O 1
ATOM 681 N N . GLY A 1 85 ? -13.485 -6.849 7.755 1.00 96.31 85 GLY A N 1
ATOM 682 C CA . GLY A 1 85 ? -14.792 -7.309 7.282 1.00 96.31 85 GLY A CA 1
ATOM 683 C C . GLY A 1 85 ? -15.607 -6.243 6.557 1.00 96.31 85 GLY A C 1
ATOM 684 O O . GLY A 1 85 ? -16.381 -6.603 5.685 1.00 96.31 85 GLY A O 1
ATOM 685 N N . LYS A 1 86 ? -15.396 -4.966 6.880 1.00 98.00 86 LYS A N 1
ATOM 686 C CA . LYS A 1 86 ? -16.027 -3.806 6.230 1.00 98.00 86 LYS A CA 1
ATOM 687 C C . LYS A 1 86 ? -15.022 -2.674 6.018 1.00 98.00 86 LYS A C 1
ATOM 689 O O . LYS A 1 86 ? -13.933 -2.692 6.600 1.00 98.00 86 LYS A O 1
ATOM 694 N N . ALA A 1 87 ? -15.380 -1.658 5.243 1.00 98.19 87 ALA A N 1
ATOM 695 C CA . ALA A 1 87 ? -14.515 -0.523 4.939 1.00 98.19 87 ALA A CA 1
ATOM 696 C C . ALA A 1 87 ? -14.033 0.208 6.200 1.00 98.19 87 ALA A C 1
ATOM 698 O O . ALA A 1 87 ? -12.859 0.567 6.278 1.00 98.19 87 ALA A O 1
ATOM 699 N N . ASP A 1 88 ? -14.885 0.363 7.220 1.00 98.44 88 ASP A N 1
ATOM 700 C CA . ASP A 1 88 ? -14.487 0.962 8.503 1.00 98.44 88 ASP A CA 1
ATOM 701 C C . ASP A 1 88 ? -13.329 0.207 9.166 1.00 98.44 88 ASP A C 1
ATOM 703 O O . ASP A 1 88 ? -12.436 0.827 9.743 1.00 98.44 88 ASP A O 1
ATOM 707 N N . ASP A 1 89 ? -13.313 -1.124 9.065 1.00 98.56 89 ASP A N 1
ATOM 708 C CA . ASP A 1 89 ? -12.245 -1.944 9.633 1.00 98.56 89 ASP A CA 1
ATOM 709 C C . ASP A 1 89 ? -10.910 -1.647 8.935 1.00 98.56 89 ASP A C 1
ATOM 711 O O . ASP A 1 89 ? -9.883 -1.466 9.592 1.00 98.56 89 ASP A O 1
ATOM 715 N N . VAL A 1 90 ? -10.936 -1.518 7.603 1.00 98.56 90 VAL A N 1
ATOM 716 C CA . VAL A 1 90 ? -9.767 -1.144 6.795 1.00 98.56 90 VAL A CA 1
ATOM 717 C C . VAL A 1 90 ? -9.304 0.271 7.143 1.00 98.56 90 VAL A C 1
ATOM 719 O O . VAL A 1 90 ? -8.120 0.484 7.399 1.00 98.56 90 VAL A O 1
ATOM 722 N N . LEU A 1 91 ? -10.217 1.244 7.211 1.00 98.62 91 LEU A N 1
ATOM 723 C CA . LEU A 1 91 ? -9.891 2.631 7.561 1.00 98.62 91 LEU A CA 1
ATOM 724 C C . LEU A 1 91 ? -9.261 2.737 8.953 1.00 98.62 91 LEU A C 1
ATOM 726 O O . LEU A 1 91 ? -8.267 3.447 9.126 1.00 98.62 91 LEU A O 1
ATOM 730 N N . ASN A 1 92 ? -9.805 2.011 9.929 1.00 98.62 92 ASN A N 1
ATOM 731 C CA . ASN A 1 92 ? -9.274 1.966 11.286 1.00 98.62 92 ASN A CA 1
ATOM 732 C C . ASN A 1 92 ? -7.897 1.297 11.322 1.00 98.62 92 ASN A C 1
ATOM 734 O O . ASN A 1 92 ? -6.968 1.860 11.905 1.00 98.62 92 ASN A O 1
ATOM 738 N N . ALA A 1 93 ? -7.726 0.164 10.633 1.00 98.69 93 ALA A N 1
ATOM 739 C CA . ALA A 1 93 ? -6.437 -0.510 10.517 1.00 98.69 93 ALA A CA 1
ATOM 740 C C . ALA A 1 93 ? -5.370 0.407 9.897 1.00 98.69 93 ALA A C 1
ATOM 742 O O . ALA A 1 93 ? -4.270 0.521 10.435 1.00 98.69 93 ALA A O 1
ATOM 743 N N . PHE A 1 94 ? -5.702 1.130 8.823 1.00 98.62 94 PHE A N 1
ATOM 744 C CA . PHE A 1 94 ? -4.788 2.088 8.199 1.00 98.62 94 PHE A CA 1
ATOM 745 C C . PHE A 1 94 ? -4.512 3.311 9.076 1.00 98.62 94 PHE A C 1
ATOM 747 O O . PHE A 1 94 ? -3.383 3.798 9.091 1.00 98.62 94 PHE A O 1
ATOM 754 N N . SER A 1 95 ? -5.493 3.793 9.840 1.00 98.56 95 SER A N 1
ATOM 755 C CA . SER A 1 95 ? -5.276 4.849 10.836 1.00 98.56 95 SER A CA 1
ATOM 756 C C . SER A 1 95 ? -4.237 4.418 11.874 1.00 98.56 95 SER A C 1
ATOM 758 O O . SER A 1 95 ? -3.247 5.122 12.093 1.00 98.56 95 SER A O 1
ATOM 760 N N . SER A 1 96 ? -4.394 3.216 12.437 1.00 98.56 96 SER A N 1
ATOM 761 C CA . SER A 1 96 ? -3.437 2.639 13.382 1.00 98.56 96 SER A CA 1
ATOM 762 C C . SER A 1 96 ? -2.065 2.414 12.746 1.00 98.56 96 SER A C 1
ATOM 764 O O . SER A 1 96 ? -1.060 2.847 13.310 1.00 98.56 96 SER A O 1
ATOM 766 N N . PHE A 1 97 ? -2.005 1.816 11.557 1.00 98.62 97 PHE A N 1
ATOM 767 C CA . PHE A 1 97 ? -0.755 1.560 10.843 1.00 98.62 97 PHE A CA 1
ATOM 768 C C . PHE A 1 97 ? 0.014 2.852 10.539 1.00 98.62 97 PHE A C 1
ATOM 770 O O . PHE A 1 97 ? 1.173 2.994 10.927 1.00 98.62 97 PHE A O 1
ATOM 777 N N . LEU A 1 98 ? -0.631 3.838 9.910 1.00 98.25 98 LEU A N 1
ATOM 778 C CA . LEU A 1 98 ? 0.011 5.104 9.542 1.00 98.25 98 LEU A CA 1
ATOM 779 C C . LEU A 1 98 ? 0.404 5.945 10.766 1.00 98.25 98 LEU A C 1
ATOM 781 O O . LEU A 1 98 ? 1.292 6.797 10.678 1.00 98.25 98 LEU A O 1
ATOM 785 N N . SER A 1 99 ? -0.227 5.723 11.924 1.00 97.94 99 SER A N 1
ATOM 786 C CA . SER A 1 99 ? 0.178 6.390 13.165 1.00 97.94 99 SER A CA 1
ATOM 787 C C . SER A 1 99 ? 1.576 5.962 13.633 1.00 97.94 99 SER A C 1
ATOM 789 O O . SER A 1 99 ? 2.307 6.802 14.163 1.00 97.94 99 SER A O 1
ATOM 791 N N . VAL A 1 100 ? 1.969 4.711 13.355 1.00 98.12 100 VAL A N 1
ATOM 792 C CA . VAL A 1 100 ? 3.242 4.106 13.786 1.00 98.12 100 VAL A CA 1
ATOM 793 C C . VAL A 1 100 ? 4.234 3.843 12.648 1.00 98.12 100 VAL A C 1
ATOM 795 O O . VAL A 1 100 ? 5.390 3.526 12.923 1.00 98.12 100 VAL A O 1
ATOM 798 N N . SER A 1 101 ? 3.812 3.973 11.387 1.00 97.88 101 SER A N 1
ATOM 799 C CA . SER A 1 101 ? 4.663 3.721 10.219 1.00 97.88 101 SER A CA 1
ATOM 800 C C . SER A 1 101 ? 5.867 4.666 10.177 1.00 97.88 101 SER A C 1
ATOM 802 O O . SER A 1 101 ? 5.753 5.888 10.322 1.00 97.88 101 SER A O 1
ATOM 804 N N . LYS A 1 102 ? 7.036 4.080 9.924 1.00 96.94 102 LYS A N 1
ATOM 805 C CA . LYS A 1 102 ? 8.303 4.759 9.661 1.00 96.94 102 LYS A CA 1
ATOM 806 C C . LYS A 1 102 ? 8.401 5.206 8.204 1.00 96.94 102 LYS A C 1
ATOM 808 O O . LYS A 1 102 ? 8.972 6.267 7.952 1.00 96.94 102 LYS A O 1
ATOM 813 N N . GLY A 1 103 ? 7.835 4.437 7.270 1.00 95.88 103 GLY A N 1
ATOM 814 C CA . GLY A 1 103 ? 7.868 4.685 5.826 1.00 95.88 103 GLY A CA 1
ATOM 815 C C . GLY A 1 103 ? 6.814 5.648 5.298 1.00 95.88 103 GLY A C 1
ATOM 816 O O . GLY A 1 103 ? 6.980 6.186 4.204 1.00 95.88 103 GLY A O 1
ATOM 817 N N . ASN A 1 104 ? 5.758 5.924 6.068 1.00 96.69 104 ASN A N 1
ATOM 818 C CA . ASN A 1 104 ? 4.628 6.720 5.603 1.00 96.69 104 ASN A CA 1
ATOM 819 C C . ASN A 1 104 ? 4.164 7.780 6.624 1.00 96.69 104 ASN A C 1
ATOM 821 O O . ASN A 1 104 ? 3.031 7.788 7.107 1.00 96.69 104 ASN A O 1
ATOM 825 N N . ARG A 1 105 ? 5.069 8.714 6.952 1.00 95.69 105 ARG A N 1
ATOM 826 C CA . ARG A 1 105 ? 4.848 9.760 7.977 1.00 95.69 105 ARG A CA 1
ATOM 827 C C . ARG A 1 105 ? 4.280 11.074 7.438 1.00 95.69 105 ARG A C 1
ATOM 829 O O . ARG A 1 105 ? 3.700 11.859 8.190 1.00 95.69 105 ARG A O 1
ATOM 836 N N . ILE A 1 106 ? 4.472 11.338 6.149 1.00 96.75 106 ILE A N 1
ATOM 837 C CA . ILE A 1 106 ? 4.118 12.604 5.499 1.00 96.75 106 ILE A CA 1
ATOM 838 C C . ILE A 1 106 ? 2.653 12.568 5.046 1.00 96.75 106 ILE A C 1
ATOM 840 O O . ILE A 1 106 ? 2.205 11.575 4.474 1.00 96.75 106 ILE A O 1
ATOM 844 N N . LEU A 1 107 ? 1.918 13.669 5.248 1.00 97.31 107 LEU A N 1
ATOM 845 C CA . LEU A 1 107 ? 0.535 13.853 4.772 1.00 97.31 107 LEU A CA 1
ATOM 846 C C . LEU A 1 107 ? -0.461 12.776 5.258 1.00 97.31 107 LEU A C 1
ATOM 848 O O . LEU A 1 107 ? -1.369 12.378 4.526 1.00 97.31 107 LEU A O 1
ATOM 852 N N . ARG A 1 108 ? -0.303 12.295 6.499 1.00 96.81 108 ARG A N 1
ATOM 853 C CA . ARG A 1 108 ? -1.143 11.222 7.072 1.00 96.81 108 ARG A CA 1
ATOM 854 C C . ARG A 1 108 ? -2.638 11.534 7.008 1.00 96.81 108 ARG A C 1
ATOM 856 O O . ARG A 1 108 ? -3.417 10.690 6.583 1.00 96.81 108 ARG A O 1
ATOM 863 N N . VAL A 1 109 ? -3.040 12.757 7.358 1.00 97.88 109 VAL A N 1
ATOM 864 C CA . VAL A 1 109 ? -4.454 13.172 7.325 1.00 97.88 109 VAL A CA 1
ATOM 865 C C . VAL A 1 109 ? -5.012 13.118 5.900 1.00 97.88 109 VAL A C 1
ATOM 867 O O . VAL A 1 109 ? -6.108 12.611 5.682 1.00 97.88 109 VAL A O 1
ATOM 870 N N . GLN A 1 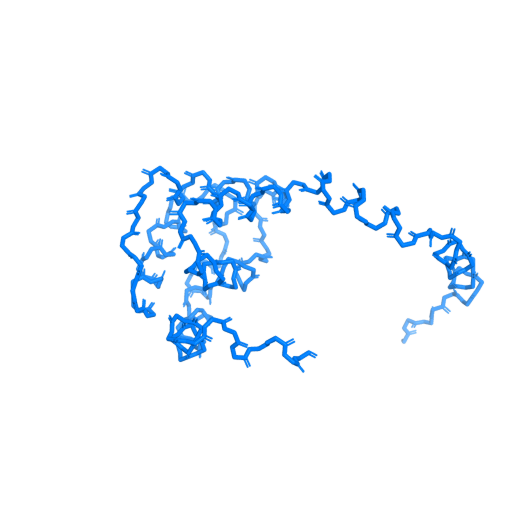110 ? -4.253 13.585 4.908 1.00 98.62 110 GLN A N 1
ATOM 871 C CA . GLN A 1 110 ? -4.662 13.572 3.504 1.00 98.62 110 GLN A CA 1
ATOM 872 C C . GLN A 1 110 ? -4.772 12.142 2.965 1.00 98.62 110 GLN A C 1
ATOM 874 O O . GLN A 1 110 ? -5.720 11.840 2.243 1.00 98.62 110 GLN A O 1
ATOM 879 N N . LYS A 1 111 ? -3.846 11.260 3.353 1.00 98.56 111 LYS A N 1
ATOM 880 C CA . LYS A 1 111 ? -3.870 9.831 3.017 1.00 98.56 111 LYS A CA 1
ATOM 881 C C . LYS A 1 111 ? -5.101 9.142 3.596 1.00 98.56 111 LYS A C 1
ATOM 883 O O . LYS A 1 111 ? -5.842 8.503 2.857 1.00 98.56 111 LYS A O 1
ATOM 888 N N . LEU A 1 112 ? -5.395 9.367 4.876 1.00 98.50 112 LEU A N 1
ATOM 889 C CA . LEU A 1 112 ? -6.609 8.846 5.509 1.00 98.50 112 LEU A CA 1
ATOM 890 C C . LEU A 1 112 ? -7.881 9.404 4.859 1.00 98.50 112 LEU A C 1
ATOM 892 O O . LEU A 1 112 ? -8.824 8.659 4.613 1.00 98.50 112 LEU A O 1
ATOM 896 N N . ASN A 1 113 ? -7.906 10.689 4.502 1.00 98.50 113 ASN A N 1
ATOM 897 C CA . ASN A 1 113 ? -9.034 11.276 3.778 1.00 98.50 113 ASN A CA 1
ATOM 898 C C . ASN A 1 113 ? -9.194 10.691 2.368 1.00 98.50 113 ASN A C 1
ATOM 900 O O . ASN A 1 113 ? -10.320 10.536 1.902 1.00 98.50 113 ASN A O 1
ATOM 904 N N . ARG A 1 114 ? -8.095 10.339 1.690 1.00 98.31 114 ARG A N 1
ATOM 905 C CA . ARG A 1 114 ? -8.137 9.638 0.401 1.00 98.31 114 ARG A CA 1
ATOM 906 C C . ARG A 1 114 ? -8.783 8.263 0.550 1.00 98.31 114 ARG A C 1
ATOM 908 O O . ARG A 1 114 ? -9.655 7.945 -0.249 1.00 98.31 114 ARG A O 1
ATOM 915 N N . LEU A 1 115 ? -8.430 7.511 1.594 1.00 98.50 115 LEU A N 1
ATOM 916 C CA . LEU A 1 115 ? -9.068 6.226 1.887 1.00 98.50 115 LEU A CA 1
ATOM 917 C C . LEU A 1 115 ? -10.561 6.382 2.195 1.00 98.50 115 LEU A C 1
ATOM 919 O O . LEU A 1 115 ? -11.375 5.647 1.648 1.00 98.50 115 LEU A O 1
ATOM 923 N N . LYS A 1 116 ? -10.947 7.395 2.983 1.00 98.44 116 LYS A N 1
ATOM 924 C CA . LYS A 1 116 ? -12.366 7.689 3.258 1.00 98.44 116 LYS A CA 1
ATOM 925 C C . LYS A 1 116 ? -13.170 7.953 1.982 1.00 98.44 116 LYS A C 1
ATOM 927 O O . LYS A 1 116 ? -14.297 7.489 1.869 1.00 98.44 116 LYS A O 1
ATOM 932 N N . ARG A 1 117 ? -12.599 8.668 1.004 1.00 98.25 117 ARG A N 1
ATOM 933 C CA . ARG A 1 117 ? -13.274 8.946 -0.281 1.00 98.25 117 ARG A CA 1
ATOM 934 C C . ARG A 1 117 ? -13.536 7.688 -1.105 1.00 98.25 117 ARG A C 1
ATOM 936 O O . ARG A 1 117 ? -14.497 7.670 -1.862 1.00 98.25 117 ARG A O 1
ATOM 943 N N . VAL A 1 118 ? -12.699 6.663 -0.966 1.00 97.12 118 VAL A N 1
ATOM 944 C CA . VAL A 1 118 ? -12.852 5.386 -1.678 1.00 97.12 118 VAL A CA 1
ATOM 945 C C . VAL A 1 118 ? -13.478 4.298 -0.805 1.00 97.12 118 VAL A C 1
ATOM 947 O O . VAL A 1 118 ? -13.466 3.136 -1.195 1.00 97.12 118 VAL A O 1
ATOM 950 N N . ALA A 1 119 ? -14.035 4.642 0.362 1.00 97.88 119 ALA A N 1
ATOM 951 C CA . ALA A 1 119 ? -14.579 3.663 1.304 1.00 97.88 119 ALA A CA 1
ATOM 952 C C . ALA A 1 119 ? -15.632 2.754 0.656 1.00 97.88 119 ALA A C 1
ATOM 954 O O . ALA A 1 119 ? -15.620 1.554 0.894 1.00 97.88 119 ALA A O 1
ATOM 955 N N . ARG A 1 120 ? -16.477 3.297 -0.234 1.00 97.25 120 ARG A N 1
ATOM 956 C CA . ARG A 1 120 ? -17.453 2.489 -0.978 1.00 97.25 120 ARG A CA 1
ATOM 957 C C . ARG A 1 120 ? -16.792 1.467 -1.907 1.00 97.25 120 ARG A C 1
ATOM 959 O O . ARG A 1 120 ? -17.257 0.344 -1.972 1.00 97.25 120 ARG A O 1
ATOM 966 N N . VAL A 1 121 ? -15.697 1.831 -2.576 1.00 96.06 121 VAL A N 1
ATOM 967 C CA . VAL A 1 121 ? -14.937 0.894 -3.425 1.00 96.06 121 VAL A CA 1
ATOM 968 C C . VAL A 1 121 ? -14.275 -0.187 -2.570 1.00 96.06 121 VAL A C 1
ATOM 970 O O . VAL A 1 121 ? -14.262 -1.348 -2.952 1.00 96.06 121 VAL A O 1
ATOM 973 N N . ILE A 1 122 ? -13.757 0.177 -1.393 1.00 97.25 122 ILE A N 1
ATOM 974 C CA . ILE A 1 122 ? -13.206 -0.791 -0.435 1.00 97.25 122 ILE A CA 1
ATOM 975 C C . ILE A 1 122 ? -14.293 -1.770 0.030 1.00 97.25 122 ILE A C 1
ATOM 977 O O . ILE A 1 122 ? -14.026 -2.966 0.085 1.00 97.25 122 ILE A O 1
ATOM 981 N N . GLU A 1 123 ? -15.497 -1.280 0.340 1.00 97.75 123 GLU A N 1
ATOM 982 C CA . GLU A 1 123 ? -16.645 -2.127 0.694 1.00 97.75 123 GLU A CA 1
ATOM 983 C C . GLU A 1 123 ? -16.990 -3.082 -0.453 1.00 97.75 123 GLU A C 1
ATOM 985 O O . GLU A 1 123 ? -17.039 -4.289 -0.250 1.00 97.75 123 GLU A O 1
ATOM 990 N N . ASP A 1 124 ? -17.113 -2.553 -1.672 1.00 96.12 124 ASP A N 1
ATOM 991 C CA . ASP A 1 124 ? -17.438 -3.339 -2.861 1.00 96.12 124 ASP A CA 1
ATOM 992 C C . ASP A 1 124 ? -16.394 -4.446 -3.121 1.00 96.12 124 ASP A C 1
ATOM 994 O O . ASP A 1 124 ? -16.771 -5.558 -3.473 1.00 96.12 124 ASP A O 1
ATOM 998 N N . ILE A 1 125 ? -15.096 -4.183 -2.902 1.00 96.00 125 ILE A N 1
ATOM 999 C CA . ILE A 1 125 ? -14.025 -5.196 -3.009 1.00 96.00 125 ILE A CA 1
ATOM 1000 C C . ILE A 1 125 ? -14.148 -6.267 -1.917 1.00 96.00 125 ILE A C 1
ATOM 1002 O O . ILE A 1 125 ? -13.854 -7.436 -2.158 1.00 96.00 125 ILE A O 1
ATOM 1006 N N . LEU A 1 126 ? -14.522 -5.884 -0.693 1.00 96.50 126 LEU A N 1
ATOM 1007 C CA . LEU A 1 126 ? -14.682 -6.834 0.411 1.00 96.50 126 LEU A CA 1
ATOM 1008 C C . LEU A 1 126 ? -15.903 -7.741 0.212 1.00 96.50 126 LEU A C 1
ATOM 1010 O O . LEU A 1 126 ? -15.840 -8.915 0.582 1.00 96.50 126 LEU A O 1
ATOM 1014 N N . GLU A 1 127 ? -16.981 -7.200 -0.358 1.00 96.25 127 GLU A N 1
ATOM 1015 C CA . GLU A 1 127 ? -18.214 -7.923 -0.685 1.00 96.25 127 GLU A CA 1
ATOM 1016 C C . GLU A 1 127 ? -18.060 -8.792 -1.945 1.00 96.25 127 GLU A C 1
ATOM 1018 O O . GLU A 1 127 ? -18.548 -9.921 -1.969 1.00 96.25 127 GLU A O 1
ATOM 1023 N N . GLN A 1 128 ? -17.383 -8.278 -2.980 1.00 94.69 128 GLN A N 1
ATOM 1024 C CA . GLN A 1 128 ? -17.218 -8.908 -4.297 1.00 94.69 128 GLN A CA 1
ATOM 1025 C C . GLN A 1 128 ? -15.764 -8.764 -4.789 1.00 94.69 128 GLN A C 1
ATOM 1027 O O . GLN A 1 128 ? -15.447 -7.862 -5.573 1.00 94.69 128 GLN A O 1
ATOM 1032 N N . PRO A 1 129 ? -14.851 -9.637 -4.330 1.00 90.12 129 PRO A N 1
ATOM 1033 C CA . PRO A 1 129 ? -13.415 -9.530 -4.617 1.00 90.12 129 PRO A CA 1
ATOM 1034 C C . PRO A 1 129 ? -13.052 -9.661 -6.105 1.00 90.12 129 PRO A C 1
ATOM 1036 O O . PRO A 1 129 ? -12.003 -9.187 -6.533 1.00 90.12 129 PRO A O 1
ATOM 1039 N N . ASP A 1 130 ? -13.918 -10.303 -6.881 1.00 90.56 130 ASP A N 1
ATOM 1040 C CA . ASP A 1 130 ? -13.803 -10.601 -8.308 1.00 90.56 130 ASP A CA 1
ATOM 1041 C C . ASP A 1 130 ? -14.423 -9.528 -9.219 1.00 90.56 130 ASP A C 1
ATOM 1043 O O . ASP A 1 130 ? -14.251 -9.571 -10.435 1.00 90.56 130 ASP A O 1
ATOM 1047 N N . ARG A 1 131 ? -15.082 -8.514 -8.646 1.00 87.12 131 ARG A N 1
ATOM 1048 C CA . ARG A 1 131 ? -15.833 -7.482 -9.383 1.00 87.12 131 ARG A CA 1
ATOM 1049 C C . ARG A 1 131 ? -15.039 -6.746 -10.469 1.00 87.12 131 ARG A C 1
ATOM 1051 O O . ARG A 1 131 ? -15.634 -6.179 -11.382 1.00 87.12 131 ARG A O 1
ATOM 1058 N N . TYR A 1 132 ? -13.717 -6.704 -10.341 1.00 85.25 132 TYR A N 1
ATOM 1059 C CA . TYR A 1 132 ? -12.822 -5.943 -11.211 1.00 85.25 132 TYR A CA 1
ATOM 1060 C C . TYR A 1 132 ? -11.867 -6.822 -12.027 1.00 85.25 132 TYR A C 1
ATOM 1062 O O . TYR A 1 132 ? -10.868 -6.312 -12.522 1.00 85.25 132 TYR A O 1
ATOM 1070 N N . LEU A 1 133 ? -12.146 -8.124 -12.161 1.00 83.75 133 LEU A N 1
ATOM 1071 C CA . LEU A 1 133 ? -11.307 -9.023 -12.963 1.00 83.75 133 LEU A CA 1
ATOM 1072 C C . LEU A 1 133 ? -11.339 -8.710 -14.467 1.00 83.75 133 LEU A C 1
ATOM 1074 O O . LEU A 1 133 ? -10.391 -9.053 -15.164 1.00 83.75 133 LEU A O 1
ATOM 1078 N N . ASP A 1 134 ? -12.390 -8.036 -14.943 1.00 80.81 134 ASP A N 1
ATOM 1079 C CA . ASP A 1 134 ? -12.597 -7.714 -16.362 1.00 80.81 134 ASP A CA 1
ATOM 1080 C C . ASP A 1 134 ? -12.155 -6.283 -16.755 1.00 80.81 134 ASP A C 1
ATOM 1082 O O . ASP A 1 134 ? -12.494 -5.814 -17.845 1.00 80.81 134 ASP A O 1
ATOM 1086 N N . LEU A 1 135 ? -11.458 -5.557 -15.865 1.00 62.16 135 LEU A N 1
ATOM 1087 C CA . LEU A 1 135 ? -10.850 -4.246 -16.166 1.00 62.16 135 LEU A CA 1
ATOM 1088 C C . LEU A 1 135 ? -9.499 -4.397 -16.874 1.00 62.16 135 LEU A C 1
ATOM 1090 O O . LEU A 1 135 ? -9.249 -3.585 -17.795 1.00 62.16 135 LEU A O 1
#

pLDDT: mean 94.46, std 7.14, range [52.88, 98.69]

Foldseek 3Di:
DDDDDVVVVVVVVVVVVPQDPVNVVVVLVPQLLSVLLVLQCVLPPLLSLLLNVLQVLQQPPWPDDSSVQSNLSSVLCNVVVFDDQALVSSLVSLLVSQVPDPTRVPPSVVSSVSSVVCRVVSRCCNVPVCPPVPD

Sequence (135 aa):
MLQANMHRVHAIASVLRRISPEAIDVIEFNDPQFKAVNMVVNAYGYKAIALVVANALVSYRLTLTGEEYWIEFANWFIKARPRIGKADDVLNAFSSFLSVSKGNRILRVQKLNRLKRVARVIEDILEQPDRYLDL

Radius of gyration: 17.64 Å; chains: 1; bounding box: 34×37×45 Å